Protein AF-A0A6M1SH85-F1 (afdb_monomer_lite)

Secondary structure (DSSP, 8-state):
---EEEEEHHHHHHTS-----------PPP-EEEHHHHHHH-SEEEEE--TTSSHHHHHHHHHHHHT-EEEETTT-----SSS-EEEE-GGGS-GGGHHHHHHHHTTS-EEEEE-HHHHTTS---TTSEEEEEEPPPHHHHHHHHHHTT--------S-----------

Structure (mmCIF, N/CA/C/O backbone):
data_AF-A0A6M1SH85-F1
#
_entry.id   AF-A0A6M1SH85-F1
#
loop_
_atom_site.group_PDB
_atom_site.id
_atom_site.type_symbol
_atom_site.label_atom_id
_atom_site.label_alt_id
_atom_site.label_comp_id
_atom_site.label_asym_id
_atom_site.label_entity_id
_atom_site.label_seq_id
_atom_site.pdbx_PDB_ins_code
_atom_site.Cartn_x
_atom_site.Cartn_y
_atom_site.Cartn_z
_atom_site.occupancy
_atom_site.B_iso_or_equiv
_atom_site.auth_seq_id
_atom_site.auth_comp_id
_atom_site.auth_asym_id
_atom_site.auth_atom_id
_atom_site.pdbx_PDB_model_num
ATOM 1 N N . MET A 1 1 ? 5.821 6.001 -14.770 1.00 49.50 1 MET A N 1
ATOM 2 C CA . MET A 1 1 ? 6.268 4.656 -14.350 1.00 49.50 1 MET A CA 1
ATOM 3 C C . MET A 1 1 ? 5.095 3.694 -14.419 1.00 49.50 1 MET A C 1
ATOM 5 O O . MET A 1 1 ? 4.100 3.916 -13.736 1.00 49.50 1 MET A O 1
ATOM 9 N N . THR A 1 2 ? 5.204 2.657 -15.246 1.00 53.06 2 THR A N 1
ATOM 10 C CA . THR A 1 2 ? 4.084 1.768 -15.581 1.00 53.06 2 THR A CA 1
ATOM 11 C C . THR A 1 2 ? 4.328 0.386 -14.984 1.00 53.06 2 THR A C 1
ATOM 13 O O . THR A 1 2 ? 4.973 -0.450 -15.599 1.00 53.06 2 THR A O 1
ATOM 16 N N . LEU A 1 3 ? 3.844 0.140 -13.763 1.00 63.22 3 LEU A N 1
ATOM 17 C CA . LEU A 1 3 ? 3.686 -1.237 -13.282 1.00 63.22 3 LEU A CA 1
ATOM 18 C C . LEU A 1 3 ? 2.374 -1.796 -13.833 1.00 63.22 3 LEU A C 1
ATOM 20 O O . LEU A 1 3 ? 1.385 -1.065 -13.876 1.00 63.22 3 LEU A O 1
ATOM 24 N N . ARG A 1 4 ? 2.344 -3.071 -14.222 1.00 60.47 4 ARG A N 1
ATOM 25 C CA . ARG A 1 4 ? 1.116 -3.767 -14.642 1.00 60.47 4 ARG A CA 1
ATOM 26 C C . ARG A 1 4 ? 0.511 -4.539 -13.472 1.00 60.47 4 ARG A C 1
ATOM 28 O O . ARG A 1 4 ? 1.234 -4.969 -12.573 1.00 60.47 4 ARG A O 1
ATOM 35 N N . VAL A 1 5 ? -0.803 -4.728 -13.478 1.00 50.53 5 VAL A N 1
ATOM 36 C CA . VAL A 1 5 ? -1.505 -5.607 -12.536 1.00 50.53 5 VAL A CA 1
ATOM 37 C C . VAL A 1 5 ? -2.112 -6.803 -13.258 1.00 50.53 5 VAL A C 1
ATOM 39 O O . VAL A 1 5 ? -2.480 -6.718 -14.424 1.00 50.53 5 VAL A O 1
ATOM 42 N N . ASN A 1 6 ? -2.272 -7.912 -12.543 1.00 63.50 6 ASN A N 1
ATOM 43 C CA . ASN A 1 6 ? -3.121 -9.036 -12.929 1.00 63.50 6 ASN A CA 1
ATOM 44 C C . ASN A 1 6 ? -4.605 -8.617 -12.856 1.00 63.50 6 ASN A C 1
ATOM 46 O O . ASN A 1 6 ? -5.340 -8.970 -11.933 1.00 63.50 6 ASN A O 1
ATOM 50 N N . PHE A 1 7 ? -5.019 -7.768 -13.785 1.00 46.12 7 PHE A N 1
ATOM 51 C CA . PHE A 1 7 ? -6.408 -7.487 -14.105 1.00 46.12 7 PHE A CA 1
ATOM 52 C C . PHE A 1 7 ? -6.435 -7.111 -15.577 1.00 46.12 7 PHE A C 1
ATOM 54 O O . PHE A 1 7 ? -5.659 -6.249 -15.985 1.00 46.12 7 PHE A O 1
ATOM 61 N N . THR A 1 8 ? -7.272 -7.762 -16.378 1.00 53.84 8 THR A N 1
ATOM 62 C CA . THR A 1 8 ? -7.309 -7.529 -17.827 1.00 53.84 8 THR A CA 1
ATOM 63 C C . THR A 1 8 ? -8.522 -6.701 -18.240 1.00 53.84 8 THR A C 1
ATOM 65 O O . THR A 1 8 ? -9.544 -6.669 -17.548 1.00 53.84 8 THR A O 1
ATOM 68 N N . HIS A 1 9 ? -8.443 -6.038 -19.396 1.00 51.22 9 HIS A N 1
ATOM 69 C CA . HIS A 1 9 ? -9.599 -5.378 -20.013 1.00 51.22 9 HIS A CA 1
ATOM 70 C C . HIS A 1 9 ? -10.761 -6.357 -20.262 1.00 51.22 9 HIS A C 1
ATOM 72 O O . HIS A 1 9 ? -11.925 -5.969 -20.134 1.00 51.22 9 HIS A O 1
ATOM 78 N N . GLU A 1 10 ? -10.456 -7.626 -20.538 1.00 55.03 10 GLU A N 1
ATOM 79 C CA . GLU A 1 10 ? -11.434 -8.698 -20.741 1.00 55.03 10 GLU A CA 1
ATOM 80 C C . GLU A 1 10 ? -12.193 -9.044 -19.443 1.00 55.03 10 GLU A C 1
ATOM 82 O O . GLU A 1 10 ? -13.421 -9.133 -19.460 1.00 55.03 10 GLU A O 1
ATOM 87 N N . ASP A 1 11 ? -11.513 -9.092 -18.287 1.00 56.28 11 ASP A N 1
ATOM 88 C CA . ASP A 1 11 ? -12.153 -9.301 -16.973 1.00 56.28 11 ASP A CA 1
ATOM 89 C C . ASP A 1 11 ? -13.154 -8.188 -16.615 1.00 56.28 11 ASP A C 1
ATOM 91 O O . ASP A 1 11 ? -14.175 -8.428 -15.958 1.00 56.28 11 ASP A O 1
ATOM 95 N N . LYS A 1 12 ? -12.871 -6.946 -17.032 1.00 51.34 12 LYS A N 1
ATOM 96 C CA . LYS A 1 12 ? -13.781 -5.805 -16.852 1.00 51.34 12 LYS A CA 1
ATOM 97 C C . LYS A 1 12 ? -15.000 -5.918 -17.770 1.00 51.34 12 LYS A C 1
ATOM 99 O O . LYS A 1 12 ? -16.116 -5.662 -17.316 1.00 51.34 12 LYS A O 1
ATOM 104 N N . ALA A 1 13 ? -14.795 -6.316 -19.026 1.00 51.78 13 ALA A N 1
ATOM 105 C CA . ALA A 1 13 ? -15.868 -6.527 -19.995 1.00 51.78 13 ALA A CA 1
ATOM 106 C C . ALA A 1 13 ? -16.791 -7.686 -19.578 1.00 51.78 13 ALA A C 1
ATOM 108 O O . ALA A 1 13 ? -18.009 -7.541 -19.613 1.00 51.78 13 ALA A O 1
ATOM 109 N N . ALA A 1 14 ? -16.240 -8.784 -19.055 1.00 51.25 14 ALA A N 1
ATOM 110 C CA . ALA A 1 14 ? -17.013 -9.935 -18.583 1.00 51.25 14 ALA A CA 1
ATOM 111 C C . ALA A 1 14 ? -17.935 -9.618 -17.386 1.00 51.25 14 ALA A C 1
ATOM 113 O O . ALA A 1 14 ? -18.967 -10.268 -17.200 1.00 51.25 14 ALA A O 1
ATOM 114 N N . LYS A 1 15 ? -17.601 -8.598 -16.581 1.00 54.94 15 LYS A N 1
ATOM 115 C CA . LYS A 1 15 ? -18.457 -8.102 -15.486 1.00 54.94 15 LYS A CA 1
ATOM 116 C C . LYS A 1 15 ? -19.526 -7.102 -15.953 1.00 54.94 15 LYS A C 1
ATOM 118 O O . LYS A 1 15 ? -20.456 -6.825 -15.199 1.00 54.94 15 LYS A O 1
ATOM 123 N N . GLY A 1 16 ? -19.429 -6.588 -17.181 1.00 46.81 16 GLY A N 1
ATOM 124 C CA . GLY A 1 16 ? -20.368 -5.649 -17.791 1.00 46.81 16 GLY A CA 1
ATOM 125 C C . GLY A 1 16 ? -21.117 -6.269 -18.971 1.00 46.81 16 GLY A C 1
ATOM 126 O O . GLY A 1 16 ? -20.762 -6.022 -20.110 1.00 46.81 16 GLY A O 1
ATOM 127 N N . LEU A 1 17 ? -22.201 -6.995 -18.682 1.00 41.34 17 LEU A N 1
ATOM 128 C CA . LEU A 1 17 ? -23.160 -7.573 -19.640 1.00 41.34 17 LEU A CA 1
ATOM 129 C C . LEU A 1 17 ? -22.636 -8.683 -20.577 1.00 41.34 17 LEU A C 1
ATOM 131 O O . LEU A 1 17 ? -21.660 -8.557 -21.301 1.00 41.34 17 LEU A O 1
ATOM 135 N N . ARG A 1 18 ? -23.411 -9.775 -20.627 1.00 49.38 18 ARG A N 1
ATOM 136 C CA . ARG A 1 18 ? -23.291 -10.852 -21.617 1.00 49.38 18 ARG A CA 1
ATOM 137 C C . ARG A 1 18 ? -23.355 -10.277 -23.039 1.00 49.38 18 ARG A C 1
ATOM 139 O O . ARG A 1 18 ? -24.413 -9.796 -23.439 1.00 49.38 18 ARG A O 1
ATOM 146 N N . SER A 1 19 ? -22.307 -10.456 -23.833 1.00 39.06 19 SER A N 1
ATOM 147 C CA . SER A 1 19 ? -22.392 -10.438 -25.297 1.00 39.06 19 SER A CA 1
ATOM 148 C C . SER A 1 19 ? -22.184 -11.857 -25.824 1.00 39.06 19 SER A C 1
ATOM 150 O O . SER A 1 19 ? -21.144 -12.485 -25.662 1.00 39.06 19 SER A O 1
ATOM 152 N N . PHE A 1 20 ? -23.262 -12.385 -26.394 1.00 42.12 20 PHE A N 1
ATOM 153 C CA . PHE A 1 20 ? -23.319 -13.621 -27.164 1.00 42.12 20 PHE A CA 1
ATOM 154 C C . PHE A 1 20 ? -22.488 -13.518 -28.463 1.00 42.12 20 PHE A C 1
ATOM 156 O O . PHE A 1 20 ? -22.539 -12.472 -29.105 1.00 42.12 20 PHE A O 1
ATOM 163 N N . ARG A 1 21 ? -21.923 -14.669 -28.895 1.00 44.19 21 ARG A N 1
ATOM 164 C CA . ARG A 1 21 ? -21.279 -15.007 -30.203 1.00 44.19 21 ARG A CA 1
ATOM 165 C C . ARG A 1 21 ? -19.853 -14.463 -30.395 1.00 44.19 21 ARG A C 1
ATOM 167 O O . ARG A 1 21 ? -19.580 -13.355 -29.975 1.00 44.19 21 ARG A O 1
ATOM 174 N N . GLU A 1 22 ? -18.885 -15.168 -30.989 1.00 43.31 22 GLU A N 1
ATOM 175 C CA . GLU A 1 22 ? -18.830 -16.319 -31.918 1.00 43.31 22 GLU A CA 1
ATOM 176 C C . GLU A 1 22 ? -17.472 -17.059 -31.736 1.00 43.31 22 GLU A C 1
ATOM 178 O O . GLU A 1 22 ? -16.558 -16.490 -31.137 1.00 43.31 22 GLU A O 1
ATOM 183 N N . PRO A 1 23 ? -17.303 -18.318 -32.195 1.00 60.78 23 PRO A N 1
ATOM 184 C CA . PRO A 1 23 ? -16.100 -19.100 -31.929 1.00 60.78 23 PRO A CA 1
ATOM 185 C C . PRO A 1 23 ? -14.963 -18.801 -32.920 1.00 60.78 23 PRO A C 1
ATOM 187 O O . PRO A 1 23 ? -15.174 -18.758 -34.128 1.00 60.78 23 PRO A O 1
ATOM 190 N N . GLN A 1 24 ? -13.745 -18.752 -32.369 1.00 51.31 24 GLN A N 1
ATOM 191 C CA . GLN A 1 24 ? -12.448 -18.882 -33.047 1.00 51.31 24 GLN A CA 1
ATOM 192 C C . GLN A 1 24 ? -11.830 -17.601 -33.640 1.00 51.31 24 GLN A C 1
ATOM 194 O O . GLN A 1 24 ? -11.625 -17.479 -34.843 1.00 51.31 24 GLN A O 1
ATOM 199 N N . ALA A 1 25 ? -11.392 -16.703 -32.756 1.00 44.81 25 ALA A N 1
ATOM 200 C CA . ALA A 1 25 ? -10.196 -15.893 -32.988 1.00 44.81 25 ALA A CA 1
ATOM 201 C C . ALA A 1 25 ? -9.063 -16.458 -32.113 1.00 44.81 25 ALA A C 1
ATOM 203 O O . ALA A 1 25 ? -9.322 -16.925 -31.001 1.00 44.81 25 ALA A O 1
ATOM 204 N N . ALA A 1 26 ? -7.824 -16.486 -32.617 1.00 50.59 26 ALA A N 1
ATOM 205 C CA . ALA A 1 26 ? -6.660 -16.803 -31.786 1.00 50.59 26 ALA A CA 1
ATOM 206 C C . ALA A 1 26 ? -6.684 -15.890 -30.544 1.00 50.59 26 ALA A C 1
ATOM 208 O O . ALA A 1 26 ? -6.997 -14.713 -30.720 1.00 50.59 26 ALA A O 1
ATOM 209 N N . PRO A 1 27 ? -6.424 -16.401 -29.321 1.00 44.03 27 PRO A N 1
ATOM 210 C CA . PRO A 1 27 ? -6.552 -15.599 -28.109 1.00 44.03 27 PRO A CA 1
ATOM 211 C C . PRO A 1 27 ? -5.697 -14.340 -28.250 1.00 44.03 27 PRO A C 1
ATOM 213 O O . PRO A 1 27 ? -4.472 -14.428 -28.365 1.00 44.03 27 PRO A O 1
ATOM 216 N N . GLU A 1 28 ? -6.357 -13.182 -28.318 1.00 42.75 28 GLU A N 1
ATOM 217 C CA . GLU A 1 28 ? -5.664 -11.901 -28.295 1.00 42.75 28 GLU A CA 1
ATOM 218 C C . GLU A 1 28 ? -4.857 -11.832 -26.992 1.00 42.75 28 GLU A C 1
ATOM 220 O O . GLU A 1 28 ? -5.338 -12.279 -25.944 1.00 42.75 28 GLU A O 1
ATOM 225 N N . PRO A 1 29 ? -3.606 -11.344 -27.028 1.00 45.81 29 PRO A N 1
ATOM 226 C CA . PRO A 1 29 ? -2.801 -11.261 -25.824 1.00 45.81 29 PRO A CA 1
ATOM 227 C C . PRO A 1 29 ? -3.529 -10.383 -24.794 1.00 45.81 29 PRO A C 1
ATOM 229 O O . PRO A 1 29 ? -3.957 -9.278 -25.138 1.00 45.81 29 PRO A O 1
ATOM 232 N N . PRO A 1 30 ? -3.677 -10.843 -23.539 1.00 48.12 30 PRO A N 1
ATOM 233 C CA . PRO A 1 30 ? -4.428 -10.112 -22.529 1.00 48.12 30 PRO A CA 1
ATOM 234 C C . PRO A 1 30 ? -3.853 -8.705 -22.337 1.00 48.12 30 PRO A C 1
ATOM 236 O O . PRO A 1 30 ? -2.676 -8.531 -22.010 1.00 48.12 30 PRO A O 1
ATOM 239 N N . VAL A 1 31 ? -4.697 -7.687 -22.522 1.00 51.34 31 VAL A N 1
ATOM 240 C CA . VAL A 1 31 ? -4.343 -6.300 -22.202 1.00 51.34 31 VAL A CA 1
ATOM 241 C C . VAL A 1 31 ? -4.558 -6.108 -20.708 1.00 51.34 31 VAL A C 1
ATOM 243 O O . VAL A 1 31 ? -5.694 -6.063 -20.232 1.00 51.34 31 VAL A O 1
ATOM 246 N N . TYR A 1 32 ? -3.461 -6.043 -19.963 1.00 58.06 32 TYR A N 1
ATOM 247 C CA . TYR A 1 32 ? -3.470 -5.827 -18.521 1.00 58.06 32 TYR A CA 1
ATOM 248 C C . TYR A 1 32 ? -3.621 -4.345 -18.186 1.00 58.06 32 TYR A C 1
ATOM 250 O O . TYR A 1 32 ? -3.004 -3.494 -18.825 1.00 58.06 32 TYR A O 1
ATOM 258 N N . PHE A 1 33 ? -4.382 -4.047 -17.137 1.00 54.84 33 PHE A N 1
ATOM 259 C CA . PHE A 1 33 ? -4.402 -2.726 -16.530 1.00 54.84 33 PHE A CA 1
ATOM 260 C C . PHE A 1 33 ? -3.054 -2.419 -15.887 1.00 54.84 33 PHE A C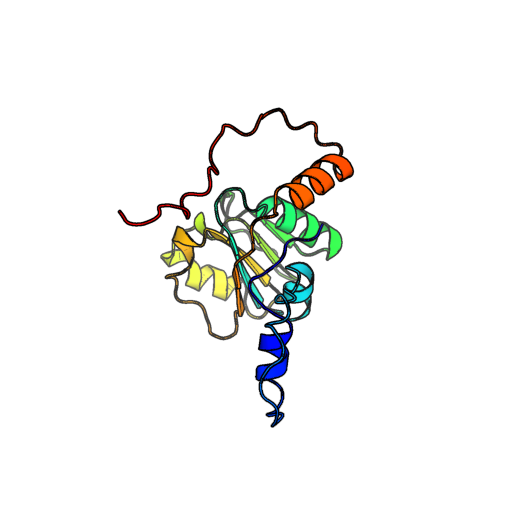 1
ATOM 262 O O . PHE A 1 33 ? -2.367 -3.281 -15.329 1.00 54.84 33 PHE A O 1
ATOM 269 N N . THR A 1 34 ? -2.690 -1.150 -15.907 1.00 72.88 34 THR A N 1
ATOM 270 C CA . THR A 1 34 ? -1.593 -0.632 -15.105 1.00 72.88 34 THR A CA 1
ATOM 271 C C . THR A 1 34 ? -2.015 -0.550 -13.635 1.00 72.88 34 THR A C 1
ATOM 273 O O . THR A 1 34 ? -3.185 -0.353 -13.299 1.00 72.88 34 THR A O 1
ATOM 276 N N . ALA A 1 35 ? -1.054 -0.637 -12.719 1.00 76.06 35 ALA A N 1
ATOM 277 C CA . ALA A 1 35 ? -1.276 -0.383 -11.300 1.00 76.06 35 ALA A CA 1
ATOM 278 C C . ALA A 1 35 ? -1.863 1.017 -11.070 1.00 76.06 35 ALA A C 1
ATOM 280 O O . ALA A 1 35 ? -2.677 1.208 -10.173 1.00 76.06 35 ALA A O 1
ATOM 281 N N . ARG A 1 36 ? -1.512 1.991 -11.919 1.00 76.38 36 ARG A N 1
ATOM 282 C CA . ARG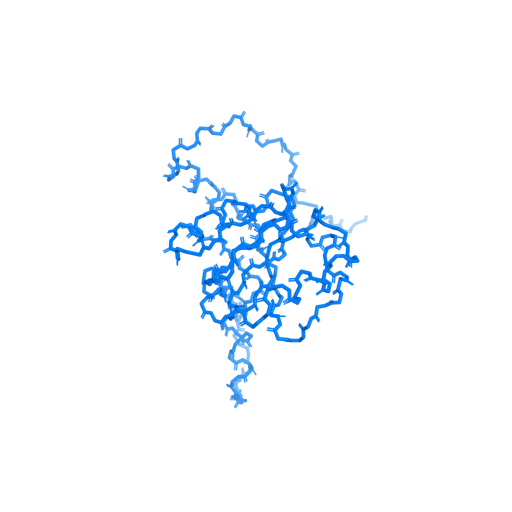 A 1 36 ? -2.051 3.352 -11.861 1.00 76.38 36 ARG A CA 1
ATOM 283 C C . ARG A 1 36 ? -3.538 3.415 -12.208 1.00 76.38 36 ARG A C 1
ATOM 285 O O . ARG A 1 36 ? -4.280 4.145 -11.548 1.00 76.38 36 ARG A O 1
ATOM 292 N N . GLU A 1 37 ? -3.967 2.664 -13.217 1.00 71.62 37 GLU A N 1
ATOM 293 C CA . GLU A 1 37 ? -5.382 2.538 -13.573 1.00 71.62 37 GLU A CA 1
ATOM 294 C C . GLU A 1 37 ? -6.159 1.809 -12.481 1.00 71.62 37 GLU A C 1
ATOM 296 O O . GLU A 1 37 ? -7.237 2.264 -12.108 1.00 71.62 37 GLU A O 1
ATOM 301 N N . ALA A 1 38 ? -5.593 0.748 -11.898 1.00 75.75 38 ALA A N 1
ATOM 302 C CA . ALA A 1 38 ? -6.209 0.062 -10.765 1.00 75.75 38 ALA A CA 1
ATOM 303 C C . ALA A 1 38 ? -6.449 1.019 -9.583 1.00 75.75 38 ALA A C 1
ATOM 305 O O . ALA A 1 38 ? -7.545 1.039 -9.030 1.00 75.75 38 ALA A O 1
ATOM 306 N N . VAL A 1 39 ? -5.476 1.877 -9.250 1.00 82.94 39 VAL A N 1
ATOM 307 C CA . VAL A 1 39 ? -5.634 2.904 -8.202 1.00 82.94 39 VAL A CA 1
ATOM 308 C C . VAL A 1 39 ? -6.745 3.908 -8.531 1.00 82.94 39 VAL A C 1
ATOM 310 O O . VAL A 1 39 ? -7.445 4.366 -7.636 1.00 82.94 39 VAL A O 1
ATOM 313 N N . ALA A 1 40 ? -6.933 4.260 -9.805 1.00 77.56 40 ALA A N 1
ATOM 314 C CA . ALA A 1 40 ? -8.013 5.161 -10.208 1.00 77.56 40 ALA A CA 1
ATOM 315 C C . ALA A 1 40 ? -9.399 4.490 -10.165 1.00 77.56 40 ALA A C 1
ATOM 317 O O . ALA A 1 40 ? -10.404 5.175 -9.987 1.00 77.56 40 ALA A O 1
ATOM 318 N N . MET A 1 41 ? -9.463 3.168 -10.346 1.00 80.44 41 MET A N 1
ATOM 319 C CA . MET A 1 41 ? -10.718 2.408 -10.356 1.00 80.44 41 MET A CA 1
ATOM 320 C C . MET A 1 41 ? -11.172 1.971 -8.966 1.00 80.44 41 MET A C 1
ATOM 322 O O . MET A 1 41 ? -12.375 1.893 -8.719 1.00 80.44 41 MET A O 1
ATOM 326 N N . PHE A 1 42 ? -10.228 1.670 -8.075 1.00 87.00 42 PHE A N 1
ATOM 327 C CA . PHE A 1 42 ? -10.515 1.122 -6.758 1.00 87.00 42 PHE A CA 1
ATOM 328 C C . PHE A 1 42 ? -10.094 2.116 -5.675 1.00 87.00 42 PHE A C 1
ATOM 330 O O . PHE A 1 42 ? -8.896 2.324 -5.480 1.00 87.00 42 PHE A O 1
ATOM 337 N N . PRO A 1 43 ? -11.047 2.705 -4.926 1.00 89.94 43 PRO A N 1
ATOM 338 C CA . PRO A 1 43 ? -10.707 3.635 -3.853 1.00 89.94 43 PRO A CA 1
ATOM 339 C C . PRO A 1 43 ? -9.906 2.947 -2.743 1.00 89.94 43 PRO A C 1
ATOM 341 O O . PRO A 1 43 ? -9.109 3.593 -2.072 1.00 89.94 43 PRO A O 1
ATOM 344 N N . ARG A 1 44 ? -10.099 1.638 -2.550 1.00 95.75 44 ARG A N 1
ATOM 345 C CA . ARG A 1 44 ? -9.421 0.827 -1.539 1.00 95.75 44 ARG A CA 1
ATOM 346 C C . ARG A 1 44 ? -8.842 -0.404 -2.220 1.00 95.75 44 ARG A C 1
ATOM 348 O O . ARG A 1 44 ? -9.581 -1.248 -2.726 1.00 95.75 44 ARG A O 1
ATOM 355 N N . LEU A 1 45 ? -7.519 -0.465 -2.288 1.00 95.00 45 LEU A N 1
ATOM 356 C CA . LEU A 1 45 ? -6.793 -1.404 -3.135 1.00 95.00 45 LEU A CA 1
ATOM 357 C C . LEU A 1 45 ? -5.606 -2.006 -2.386 1.00 95.00 45 LEU A C 1
ATOM 359 O O . LEU A 1 45 ? -4.819 -1.283 -1.787 1.00 95.00 45 LEU A O 1
ATOM 363 N N . LEU A 1 46 ? -5.429 -3.319 -2.488 1.00 95.06 46 LEU A N 1
ATOM 364 C CA . LEU A 1 46 ? -4.217 -4.035 -2.119 1.00 95.06 46 LEU A CA 1
ATOM 365 C C . LEU A 1 46 ? -3.492 -4.516 -3.376 1.00 95.06 46 LEU A C 1
ATOM 367 O O . LEU A 1 46 ? -4.037 -5.281 -4.173 1.00 95.06 46 LEU A O 1
ATOM 371 N N . LEU A 1 47 ? -2.237 -4.098 -3.507 1.00 93.31 47 LEU A N 1
ATOM 372 C CA . LEU A 1 47 ? -1.303 -4.539 -4.531 1.00 93.31 47 LEU A CA 1
ATOM 373 C C . LEU A 1 47 ? -0.291 -5.515 -3.924 1.00 93.31 47 LEU A C 1
ATOM 375 O O . LEU A 1 47 ? 0.593 -5.143 -3.149 1.00 93.31 47 LEU A O 1
ATOM 379 N N . LEU A 1 48 ? -0.424 -6.784 -4.296 1.00 91.81 48 LEU A N 1
ATOM 380 C CA . LEU A 1 48 ? 0.495 -7.850 -3.919 1.00 91.81 48 LEU A CA 1
ATOM 381 C C . LEU A 1 48 ? 1.647 -7.908 -4.915 1.00 91.81 48 LEU A C 1
ATOM 383 O O . LEU A 1 48 ? 1.414 -7.987 -6.111 1.00 91.81 48 LEU A O 1
ATOM 387 N N . GLY A 1 49 ? 2.890 -7.945 -4.461 1.00 86.38 49 GLY A N 1
ATOM 388 C CA . GLY A 1 49 ? 4.027 -8.167 -5.357 1.00 86.38 49 GLY A CA 1
ATOM 389 C C . GLY A 1 49 ? 5.128 -8.931 -4.654 1.00 86.38 49 GLY A C 1
ATOM 390 O O . GLY A 1 49 ? 5.289 -8.788 -3.447 1.00 86.38 49 GLY A O 1
ATOM 391 N N . GLU A 1 50 ? 5.918 -9.705 -5.383 1.00 83.00 50 GLU A N 1
ATOM 392 C CA . GLU A 1 50 ? 7.081 -10.390 -4.810 1.00 83.00 50 GLU A CA 1
ATOM 393 C C . GLU A 1 50 ? 8.170 -9.391 -4.371 1.00 83.00 50 GLU A C 1
ATOM 395 O O . GLU A 1 50 ? 8.114 -8.175 -4.633 1.00 83.00 50 GLU A O 1
ATOM 400 N N . ARG A 1 51 ? 9.188 -9.879 -3.659 1.00 76.62 51 ARG A N 1
ATOM 401 C CA . ARG A 1 51 ? 10.366 -9.072 -3.325 1.00 76.62 51 ARG A CA 1
ATOM 402 C C . ARG A 1 51 ? 11.050 -8.592 -4.609 1.00 76.62 51 ARG A C 1
ATOM 404 O O . ARG A 1 51 ? 11.354 -9.375 -5.493 1.00 76.62 51 ARG A O 1
ATOM 411 N N . GLY A 1 52 ? 11.312 -7.288 -4.696 1.00 70.00 52 GLY A N 1
ATOM 412 C CA . GLY A 1 52 ? 11.919 -6.684 -5.888 1.00 70.00 52 GLY A CA 1
ATOM 413 C C . GLY A 1 52 ? 10.930 -6.279 -6.988 1.00 70.00 52 GLY A C 1
ATOM 414 O O . GLY A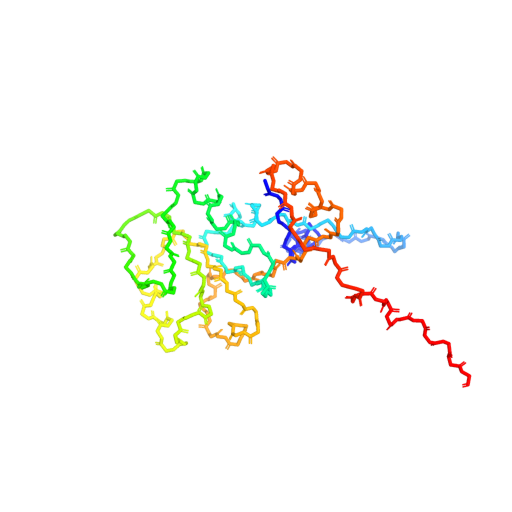 1 52 ? 11.347 -5.606 -7.921 1.00 70.00 52 GLY A O 1
ATOM 415 N N . ALA A 1 53 ? 9.625 -6.548 -6.844 1.00 76.56 53 ALA A N 1
ATOM 416 C CA . ALA A 1 53 ? 8.587 -6.169 -7.819 1.00 76.56 53 ALA A CA 1
ATOM 417 C C . ALA A 1 53 ? 8.295 -4.649 -7.918 1.00 76.56 53 ALA A C 1
ATOM 419 O O . ALA A 1 53 ? 7.255 -4.240 -8.418 1.00 76.56 53 ALA A O 1
ATOM 420 N N . GLY A 1 54 ? 9.163 -3.786 -7.379 1.00 76.94 54 GLY A N 1
ATOM 421 C CA . GLY A 1 54 ? 9.010 -2.330 -7.480 1.00 76.94 54 GLY A CA 1
ATOM 422 C C . GLY A 1 54 ? 7.955 -1.689 -6.567 1.00 76.94 54 GLY A C 1
ATOM 423 O O . GLY A 1 54 ? 7.744 -0.485 -6.688 1.00 76.94 54 GLY A O 1
ATOM 424 N N . LYS A 1 55 ? 7.345 -2.433 -5.626 1.00 87.06 55 LYS A N 1
ATOM 425 C CA . LYS A 1 55 ? 6.313 -1.944 -4.677 1.00 87.06 55 LYS A CA 1
ATOM 426 C C . LYS A 1 55 ? 6.645 -0.574 -4.071 1.00 87.06 55 LYS A C 1
ATOM 428 O O . LYS A 1 55 ? 5.922 0.386 -4.298 1.00 87.06 55 LYS A O 1
ATOM 433 N N . THR A 1 56 ? 7.783 -0.456 -3.389 1.00 85.94 56 THR A N 1
ATOM 434 C CA . THR A 1 56 ? 8.204 0.790 -2.726 1.00 85.94 56 THR A CA 1
ATOM 435 C C . THR A 1 56 ? 8.440 1.944 -3.696 1.00 85.94 56 THR A C 1
ATOM 437 O O . THR A 1 56 ? 8.138 3.094 -3.381 1.00 85.94 56 THR A O 1
ATOM 440 N N . VAL A 1 57 ? 8.986 1.661 -4.881 1.00 83.50 57 VAL A N 1
ATOM 441 C CA . VAL A 1 57 ? 9.230 2.700 -5.892 1.00 83.50 57 VAL A CA 1
ATOM 442 C C . VAL A 1 57 ? 7.895 3.230 -6.408 1.00 83.50 57 VAL A C 1
ATOM 444 O O . VAL A 1 57 ? 7.681 4.441 -6.423 1.00 83.50 57 VAL A O 1
ATOM 447 N N . PHE A 1 58 ? 6.966 2.331 -6.734 1.00 85.31 58 PHE A N 1
ATOM 448 C CA . PHE A 1 58 ? 5.614 2.701 -7.136 1.00 85.31 58 PHE A CA 1
ATOM 449 C C . PHE A 1 58 ? 4.863 3.441 -6.030 1.00 85.31 58 PHE A C 1
ATOM 451 O O . PHE A 1 58 ? 4.264 4.471 -6.306 1.00 85.31 58 PHE A O 1
ATOM 458 N N . ALA A 1 59 ? 4.941 2.980 -4.781 1.00 89.25 59 ALA A N 1
ATOM 459 C CA . ALA A 1 59 ? 4.291 3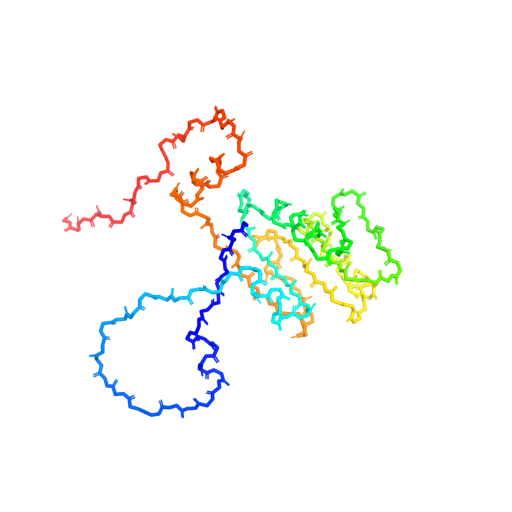.621 -3.643 1.00 89.25 59 ALA A CA 1
ATOM 460 C C . ALA A 1 59 ? 4.725 5.087 -3.483 1.00 89.25 59 ALA A C 1
ATOM 462 O O . ALA A 1 59 ? 3.890 5.982 -3.347 1.00 89.25 59 ALA A O 1
ATOM 463 N N . LYS A 1 60 ? 6.035 5.349 -3.560 1.00 87.31 60 LYS A N 1
ATOM 464 C CA . LYS A 1 60 ? 6.590 6.707 -3.473 1.00 87.31 60 LYS A CA 1
ATOM 465 C C . LYS A 1 60 ? 6.201 7.573 -4.666 1.00 87.31 60 LYS A C 1
ATOM 467 O O . LYS A 1 60 ? 5.800 8.718 -4.469 1.00 87.31 60 LYS A O 1
ATOM 472 N N . ALA A 1 61 ? 6.300 7.035 -5.882 1.00 84.56 61 ALA A N 1
ATOM 473 C CA . ALA A 1 61 ? 5.912 7.752 -7.094 1.00 84.56 61 ALA A CA 1
ATOM 474 C C . ALA A 1 61 ? 4.419 8.111 -7.072 1.00 84.56 61 ALA A C 1
ATOM 476 O O . ALA A 1 61 ? 4.056 9.260 -7.309 1.00 84.56 61 ALA A O 1
ATOM 477 N N . LEU A 1 62 ? 3.565 7.154 -6.697 1.00 87.75 62 LEU A N 1
ATOM 478 C CA . LEU A 1 62 ? 2.126 7.344 -6.584 1.00 87.75 62 LEU A CA 1
ATOM 479 C C . LEU A 1 62 ? 1.781 8.409 -5.542 1.00 87.75 62 LEU A C 1
ATOM 481 O O . LEU A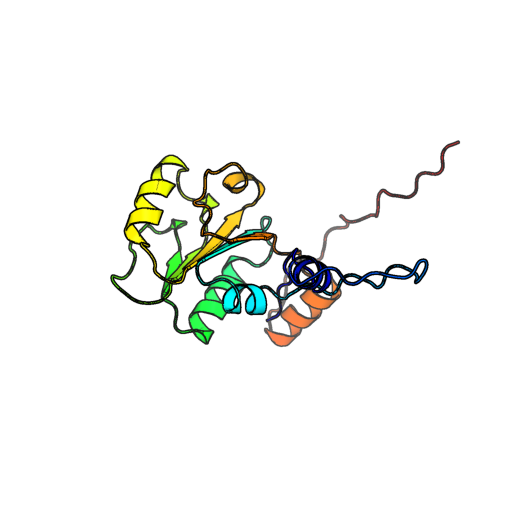 1 62 ? 0.963 9.284 -5.813 1.00 87.75 62 LEU A O 1
ATOM 485 N N . ALA A 1 63 ? 2.399 8.357 -4.361 1.00 91.69 63 ALA A N 1
ATOM 486 C CA . ALA A 1 63 ? 2.172 9.348 -3.316 1.00 91.69 63 ALA A CA 1
ATOM 487 C C . ALA A 1 63 ? 2.590 10.758 -3.763 1.00 91.69 63 ALA A C 1
ATOM 489 O O . ALA A 1 63 ? 1.845 11.712 -3.550 1.00 91.69 63 ALA A O 1
ATOM 490 N N . ALA A 1 64 ? 3.736 10.887 -4.441 1.00 84.88 64 ALA A N 1
ATOM 491 C CA . ALA A 1 64 ? 4.198 12.162 -4.987 1.00 84.88 64 ALA A CA 1
ATOM 492 C C . ALA A 1 64 ? 3.243 12.716 -6.059 1.00 84.88 64 ALA A C 1
ATOM 494 O O . ALA A 1 64 ? 2.910 13.899 -6.036 1.00 84.88 64 ALA A O 1
ATOM 495 N N . GLU A 1 65 ? 2.765 11.861 -6.965 1.00 86.50 65 GLU A N 1
ATOM 496 C CA . GLU A 1 65 ? 1.851 12.239 -8.047 1.00 86.50 65 GLU A CA 1
ATOM 497 C C . GLU A 1 65 ? 0.461 12.633 -7.522 1.00 86.50 65 GLU A C 1
ATOM 499 O O . GLU A 1 65 ? -0.106 13.652 -7.913 1.00 86.50 65 GLU A O 1
ATOM 504 N N . THR A 1 66 ? -0.095 11.828 -6.615 1.00 87.06 66 THR A N 1
ATOM 505 C CA . THR A 1 66 ? -1.474 11.980 -6.118 1.00 87.06 66 THR A CA 1
ATOM 506 C C . THR A 1 66 ? -1.587 12.881 -4.894 1.00 87.06 66 THR A C 1
ATOM 508 O O . THR A 1 66 ? -2.697 13.183 -4.459 1.00 87.06 66 THR A O 1
ATOM 511 N N . LYS A 1 67 ? -0.452 13.310 -4.325 1.00 92.75 67 LYS A N 1
ATOM 512 C CA . LYS A 1 67 ? -0.362 14.000 -3.027 1.00 92.75 67 LYS A CA 1
ATOM 513 C C . LYS A 1 67 ? -0.958 13.187 -1.869 1.00 92.75 67 LYS A C 1
ATOM 515 O O . LYS A 1 67 ? -1.327 13.757 -0.844 1.00 92.75 67 LYS A O 1
ATOM 520 N N . ALA A 1 68 ? -1.065 11.867 -2.027 1.00 93.56 68 ALA A N 1
ATOM 521 C CA . ALA A 1 68 ? -1.452 10.968 -0.952 1.00 93.56 68 ALA A CA 1
ATOM 522 C C . ALA A 1 68 ? -0.338 10.880 0.098 1.00 93.56 68 ALA A C 1
ATOM 524 O O . ALA A 1 68 ? 0.850 11.033 -0.197 1.00 93.56 68 ALA A O 1
ATOM 525 N N . HIS A 1 69 ? -0.715 10.595 1.339 1.00 96.50 69 HIS A N 1
ATOM 526 C CA . HIS A 1 69 ? 0.250 10.409 2.406 1.00 96.50 69 HIS A CA 1
ATOM 527 C C . HIS A 1 69 ? 0.913 9.038 2.287 1.00 96.50 69 HIS A C 1
ATOM 529 O O . HIS A 1 69 ? 0.268 8.002 2.453 1.00 96.50 69 HIS A O 1
ATOM 535 N N . TYR A 1 70 ? 2.215 9.047 2.017 1.00 95.75 70 TYR A N 1
ATOM 536 C CA . TYR A 1 70 ? 3.047 7.852 2.053 1.00 95.75 70 TYR A CA 1
ATOM 537 C C . TYR A 1 70 ? 3.372 7.466 3.498 1.00 95.75 70 TYR A C 1
ATOM 539 O O . TYR A 1 70 ? 3.888 8.287 4.259 1.00 95.75 70 TYR A O 1
ATOM 547 N N . VAL A 1 71 ? 3.130 6.205 3.850 1.00 95.81 71 VAL A N 1
ATOM 548 C CA . VAL A 1 71 ? 3.486 5.624 5.147 1.00 95.81 71 VAL A CA 1
ATOM 549 C C . VAL A 1 71 ? 4.255 4.328 4.916 1.00 95.81 71 VAL A C 1
ATOM 551 O O . VAL A 1 71 ? 3.814 3.434 4.199 1.00 95.81 71 VAL A O 1
ATOM 554 N N . ASP A 1 72 ? 5.419 4.239 5.546 1.00 95.06 72 ASP A N 1
ATOM 555 C CA . ASP A 1 72 ? 6.273 3.055 5.561 1.00 95.06 72 ASP A CA 1
ATOM 556 C C . ASP A 1 72 ? 5.960 2.254 6.829 1.00 95.06 72 ASP A C 1
ATOM 558 O O . ASP A 1 72 ? 6.385 2.633 7.923 1.00 95.06 72 ASP A O 1
ATOM 562 N N . LEU A 1 73 ? 5.192 1.169 6.694 1.00 93.81 73 LEU A N 1
ATOM 563 C CA . LEU A 1 73 ? 4.703 0.393 7.837 1.00 93.81 73 LEU A CA 1
ATOM 564 C C . LEU A 1 73 ? 5.836 -0.295 8.611 1.00 93.81 73 LEU A C 1
ATOM 566 O O . LEU A 1 73 ? 5.675 -0.585 9.795 1.00 93.81 73 LEU A O 1
ATOM 570 N N . ALA A 1 74 ? 7.010 -0.483 7.996 1.00 89.50 74 ALA A N 1
ATOM 571 C CA . ALA A 1 74 ? 8.194 -0.975 8.697 1.00 89.50 74 ALA A CA 1
ATOM 572 C C . ALA A 1 74 ? 8.748 0.041 9.712 1.00 89.50 74 ALA A C 1
ATOM 574 O O . ALA A 1 74 ? 9.479 -0.335 10.627 1.00 89.50 74 ALA A O 1
ATOM 575 N N . LYS A 1 75 ? 8.422 1.330 9.551 1.00 89.31 75 LYS A N 1
ATOM 576 C CA . LYS A 1 75 ? 8.849 2.415 10.448 1.00 89.31 75 LYS A CA 1
ATOM 577 C C . LYS A 1 75 ? 7.811 2.763 11.508 1.00 89.31 75 LYS A C 1
ATOM 579 O O . LYS A 1 75 ? 8.134 3.489 12.446 1.00 89.31 75 LYS A O 1
ATOM 584 N N . GLY A 1 76 ? 6.590 2.255 11.374 1.00 84.62 76 GLY A N 1
ATOM 585 C CA . GLY A 1 76 ? 5.521 2.423 12.349 1.00 84.62 76 GLY A CA 1
ATOM 586 C C . GLY A 1 76 ? 4.166 2.726 11.717 1.00 84.62 76 GLY A C 1
ATOM 587 O O . GLY A 1 76 ? 4.046 2.969 10.519 1.00 84.62 76 GLY A O 1
ATOM 588 N N . LEU A 1 77 ? 3.139 2.729 12.566 1.00 81.88 77 LEU A N 1
ATOM 589 C CA . LEU A 1 77 ? 1.730 2.818 12.171 1.00 81.88 77 LEU A CA 1
ATOM 590 C C . LEU A 1 77 ? 1.137 4.235 12.291 1.00 81.88 77 LEU A C 1
ATOM 592 O O . LEU A 1 77 ? -0.066 4.387 12.447 1.00 81.88 77 LEU A O 1
ATOM 596 N N . ASN A 1 78 ? 1.960 5.286 12.281 1.00 86.06 78 ASN A N 1
ATOM 597 C CA . ASN A 1 78 ? 1.452 6.647 12.462 1.00 86.06 78 ASN A CA 1
ATOM 598 C C . ASN A 1 78 ? 0.740 7.134 11.189 1.00 86.06 78 ASN A C 1
ATOM 600 O O . ASN A 1 78 ? 1.386 7.616 10.255 1.00 86.06 78 ASN A O 1
ATOM 604 N N . LEU A 1 79 ? -0.585 6.980 11.153 1.00 90.12 79 LEU A N 1
ATOM 605 C CA . LEU A 1 79 ? -1.416 7.443 10.052 1.00 90.12 79 LEU A CA 1
ATOM 606 C C . LEU A 1 79 ? -1.825 8.912 10.251 1.00 90.12 79 LEU A C 1
ATOM 608 O O . LEU A 1 79 ? -2.279 9.289 11.332 1.00 90.12 79 LEU A O 1
ATOM 612 N N . PRO A 1 80 ? -1.749 9.754 9.207 1.00 90.00 80 PRO A N 1
ATOM 613 C CA . PRO A 1 80 ? -2.307 11.099 9.267 1.00 90.00 80 PRO A CA 1
ATOM 614 C C . PRO A 1 80 ? -3.827 11.039 9.450 1.00 90.00 80 PRO A C 1
ATOM 616 O O . PRO A 1 80 ? -4.481 10.102 8.991 1.00 90.00 80 PRO A O 1
ATOM 619 N N . GLY A 1 81 ? -4.405 12.056 10.094 1.00 86.19 81 GLY A N 1
ATOM 620 C CA . GLY A 1 81 ? -5.830 12.061 10.450 1.00 86.19 81 GLY A CA 1
ATOM 621 C C . GLY A 1 81 ? -6.802 12.184 9.268 1.00 86.19 81 GLY A C 1
ATOM 622 O O . GLY A 1 81 ? -7.974 11.853 9.408 1.00 86.19 81 GLY A O 1
ATOM 623 N N . MET A 1 82 ? -6.348 12.647 8.100 1.00 89.31 82 MET A N 1
ATOM 624 C CA . MET A 1 82 ? -7.183 12.826 6.905 1.00 89.31 82 MET A CA 1
ATOM 625 C C . MET A 1 82 ? -6.372 12.652 5.616 1.00 89.31 82 MET A C 1
ATOM 627 O O . MET A 1 82 ? -5.146 12.615 5.661 1.00 89.31 82 MET A O 1
ATOM 631 N N . GLY A 1 83 ? -7.065 12.548 4.479 1.00 92.44 83 GLY A N 1
ATOM 632 C CA . GLY A 1 83 ? -6.454 12.396 3.154 1.00 92.44 83 GLY A CA 1
ATOM 633 C C . GLY A 1 83 ? -6.292 10.943 2.697 1.00 92.44 83 GLY A C 1
ATOM 634 O O . GLY A 1 83 ? -6.516 10.004 3.463 1.00 92.44 83 GLY A O 1
ATOM 635 N N . ALA A 1 84 ? -5.934 10.778 1.421 1.00 95.50 84 ALA A N 1
ATOM 636 C CA . ALA A 1 84 ? -5.653 9.479 0.815 1.00 95.50 84 ALA A CA 1
ATOM 637 C C . ALA A 1 84 ? -4.320 8.909 1.321 1.00 95.50 84 ALA A C 1
ATOM 639 O O . ALA A 1 84 ? -3.391 9.663 1.623 1.00 95.50 84 ALA A O 1
ATOM 640 N N . LEU A 1 85 ? -4.226 7.583 1.389 1.00 97.50 85 LEU A N 1
ATOM 641 C CA . LEU A 1 85 ? -3.091 6.869 1.970 1.00 97.50 85 LEU A CA 1
ATOM 642 C C . LEU A 1 85 ? -2.410 5.950 0.952 1.00 97.50 85 LEU A C 1
ATOM 644 O O . LEU A 1 85 ? -3.072 5.263 0.175 1.00 97.50 85 LEU A O 1
ATOM 648 N N . VAL A 1 86 ? -1.083 5.876 1.023 1.00 97.31 86 VAL A N 1
ATOM 649 C CA . VAL A 1 86 ? -0.284 4.826 0.384 1.00 97.31 86 VAL A CA 1
ATOM 650 C C . VAL A 1 86 ? 0.543 4.153 1.471 1.00 97.31 86 VAL A C 1
ATOM 652 O O . VAL A 1 86 ? 1.482 4.754 1.991 1.00 97.31 86 VAL A O 1
ATOM 655 N N . LEU A 1 87 ? 0.171 2.928 1.840 1.00 97.06 87 LEU A N 1
ATOM 656 C CA . LEU A 1 87 ? 0.828 2.164 2.899 1.00 97.06 87 LEU A CA 1
ATOM 657 C C . LEU A 1 87 ? 1.726 1.096 2.274 1.00 97.06 87 LEU A C 1
ATOM 659 O O . LEU A 1 87 ? 1.236 0.159 1.641 1.00 97.06 87 LEU A O 1
ATOM 663 N N . ASP A 1 88 ? 3.037 1.239 2.449 1.00 95.62 88 ASP A N 1
ATOM 664 C CA . ASP A 1 88 ? 4.035 0.298 1.942 1.00 95.62 88 ASP A CA 1
ATOM 665 C C . ASP A 1 88 ? 4.510 -0.662 3.038 1.00 95.62 88 ASP A C 1
ATOM 667 O O . ASP A 1 88 ? 4.657 -0.281 4.201 1.00 95.62 88 ASP A O 1
ATOM 671 N N . GLY A 1 89 ? 4.779 -1.907 2.650 1.00 94.12 89 GLY A N 1
ATOM 672 C CA . GLY A 1 89 ? 5.281 -2.942 3.548 1.00 94.12 89 GLY A CA 1
ATOM 673 C C . GLY A 1 89 ? 4.218 -3.534 4.469 1.00 94.12 89 GLY A C 1
ATOM 674 O O . GLY A 1 89 ? 4.488 -3.753 5.645 1.00 94.12 89 GLY A O 1
ATOM 675 N N . LEU A 1 90 ? 3.018 -3.831 3.964 1.00 94.94 90 LEU A N 1
ATOM 676 C CA . LEU A 1 90 ? 1.983 -4.532 4.736 1.00 94.94 90 LEU A CA 1
ATOM 677 C C . LEU A 1 90 ? 2.469 -5.898 5.258 1.00 94.94 90 LEU A C 1
ATOM 679 O O . LEU A 1 90 ? 2.082 -6.317 6.340 1.00 94.94 90 LEU A O 1
ATOM 683 N N . ASP A 1 91 ? 3.392 -6.553 4.550 1.00 93.44 91 ASP A N 1
ATOM 684 C CA . ASP A 1 91 ? 4.088 -7.769 5.001 1.00 93.44 91 ASP A CA 1
ATOM 685 C C . ASP A 1 91 ? 5.005 -7.565 6.224 1.00 93.44 91 ASP A C 1
ATOM 687 O O . ASP A 1 91 ? 5.561 -8.531 6.744 1.00 93.44 91 ASP A O 1
ATOM 691 N N . ARG A 1 92 ? 5.200 -6.321 6.678 1.00 93.69 92 ARG A N 1
ATOM 692 C CA . ARG A 1 92 ? 6.085 -5.964 7.799 1.00 93.69 92 ARG A CA 1
ATOM 693 C C . ARG A 1 92 ? 5.367 -5.814 9.129 1.00 93.69 92 ARG A C 1
ATOM 695 O O . ARG A 1 92 ? 6.043 -5.700 10.148 1.00 93.69 92 ARG A O 1
ATOM 702 N N . ILE A 1 93 ? 4.039 -5.828 9.128 1.00 92.75 93 ILE A N 1
ATOM 703 C CA . ILE A 1 93 ? 3.244 -5.839 10.356 1.00 92.75 93 ILE A CA 1
ATOM 704 C C . ILE A 1 93 ? 2.784 -7.262 10.680 1.00 92.75 93 ILE A C 1
ATOM 706 O O . ILE A 1 93 ? 2.775 -8.143 9.823 1.00 92.75 93 ILE A O 1
ATOM 710 N N . ASP A 1 94 ? 2.381 -7.482 11.927 1.00 90.75 94 ASP A N 1
ATOM 711 C CA . ASP A 1 94 ? 1.688 -8.710 12.311 1.00 90.75 94 ASP A CA 1
ATOM 712 C C . ASP A 1 94 ? 0.267 -8.714 11.717 1.00 90.75 94 ASP A C 1
ATOM 714 O O . ASP A 1 94 ? -0.418 -7.686 11.725 1.00 90.75 94 ASP A O 1
ATOM 718 N N . ALA A 1 95 ? -0.209 -9.871 11.254 1.00 90.56 95 ALA A N 1
ATOM 719 C CA . ALA A 1 95 ? -1.587 -10.051 10.802 1.00 90.56 95 ALA A CA 1
ATOM 720 C C . ALA A 1 95 ? -2.611 -9.658 11.885 1.00 90.56 95 ALA A C 1
ATOM 722 O O . ALA A 1 95 ? -3.691 -9.160 11.567 1.00 90.56 95 ALA A O 1
ATOM 723 N N . ALA A 1 96 ? -2.268 -9.820 13.168 1.00 91.19 96 ALA A N 1
ATOM 724 C CA . ALA A 1 96 ? -3.094 -9.397 14.297 1.00 91.19 96 ALA A CA 1
ATOM 725 C C . ALA A 1 96 ? -3.269 -7.868 14.392 1.00 91.19 96 ALA A C 1
ATOM 727 O O . ALA A 1 96 ? -4.231 -7.403 15.002 1.00 91.19 96 ALA A O 1
ATOM 728 N N . ALA A 1 97 ? -2.379 -7.076 13.783 1.00 91.88 97 ALA A N 1
ATOM 729 C CA . ALA A 1 97 ? -2.492 -5.618 13.733 1.00 91.88 97 ALA A CA 1
ATOM 730 C C . ALA A 1 97 ? -3.403 -5.125 12.595 1.00 91.88 97 ALA A C 1
ATOM 732 O O . ALA A 1 97 ? -3.809 -3.961 12.602 1.00 91.88 97 ALA A O 1
ATOM 733 N N . LEU A 1 98 ? -3.755 -5.994 11.639 1.00 92.62 98 LEU A N 1
ATOM 734 C CA . LEU A 1 98 ? -4.567 -5.636 10.477 1.00 92.62 98 LEU A CA 1
ATOM 735 C C . LEU A 1 98 ? -5.940 -5.043 10.850 1.00 92.62 98 LEU A C 1
ATOM 737 O O . LEU A 1 98 ? -6.270 -4.003 10.286 1.00 92.62 98 LEU A O 1
ATOM 741 N N . PRO A 1 99 ? -6.735 -5.606 11.787 1.00 93.38 99 PRO A N 1
ATOM 742 C CA . PRO A 1 99 ? -8.041 -5.035 12.124 1.00 93.38 99 PRO A CA 1
ATOM 743 C C . PRO A 1 99 ? -7.933 -3.598 12.638 1.00 93.38 99 PRO A C 1
ATOM 745 O O . PRO A 1 99 ? -8.635 -2.717 12.155 1.00 93.38 99 PRO A O 1
ATOM 748 N N . LYS A 1 100 ? -6.976 -3.344 13.538 1.00 92.31 100 LYS A N 1
ATOM 749 C CA . LYS A 1 100 ? -6.716 -2.004 14.071 1.00 92.31 100 LYS A CA 1
ATOM 750 C C . LYS A 1 100 ? -6.269 -1.038 12.972 1.00 92.31 100 LYS A C 1
ATOM 752 O O . LYS A 1 100 ? -6.746 0.089 12.916 1.00 92.31 100 LYS A O 1
ATOM 757 N N . LEU A 1 101 ? -5.379 -1.481 12.080 1.00 93.75 101 LEU A N 1
ATOM 758 C CA . LEU A 1 101 ? -4.953 -0.671 10.940 1.00 93.75 101 LEU A CA 1
ATOM 759 C C . LEU A 1 101 ? -6.149 -0.286 10.055 1.00 93.75 101 LEU A C 1
ATOM 761 O O . LEU A 1 101 ? -6.271 0.866 9.652 1.00 93.75 101 LEU A O 1
ATOM 765 N N . LEU A 1 102 ? -7.037 -1.238 9.762 1.00 93.56 102 LEU A N 1
ATOM 766 C CA . LEU A 1 102 ? -8.230 -1.009 8.946 1.00 93.56 102 LEU A CA 1
ATOM 767 C C . LEU A 1 102 ? -9.221 -0.050 9.619 1.00 93.56 102 LEU A C 1
ATOM 769 O O . LEU A 1 102 ? -9.772 0.814 8.938 1.00 93.56 102 LEU A O 1
ATOM 773 N N . GLU A 1 103 ? -9.404 -0.154 10.937 1.00 93.25 103 GLU A N 1
ATOM 774 C CA . GLU A 1 103 ? -10.194 0.800 11.726 1.00 93.25 103 GLU A CA 1
ATOM 775 C C . GLU A 1 103 ? -9.610 2.215 11.652 1.00 93.25 103 GLU A C 1
ATOM 777 O O . GLU A 1 103 ? -10.343 3.170 11.399 1.00 93.25 103 GLU A O 1
ATOM 782 N N . GLU A 1 104 ? -8.290 2.361 11.809 1.00 93.56 104 GLU A N 1
ATOM 783 C CA . GLU A 1 104 ? -7.628 3.663 11.704 1.00 93.56 104 GLU A CA 1
ATOM 784 C C . GLU A 1 104 ? -7.727 4.238 10.284 1.00 93.56 104 GLU A C 1
ATOM 786 O O . GLU A 1 104 ? -7.925 5.443 10.122 1.00 93.56 104 GLU A O 1
ATOM 791 N N . ILE A 1 105 ? -7.630 3.408 9.238 1.00 94.88 105 ILE A N 1
ATOM 792 C CA . ILE A 1 105 ? -7.858 3.826 7.845 1.00 94.88 105 ILE A CA 1
ATOM 793 C C . ILE A 1 105 ? -9.307 4.308 7.653 1.00 94.88 105 ILE A C 1
ATOM 795 O O . ILE A 1 105 ? -9.523 5.309 6.962 1.00 94.88 105 ILE A O 1
ATOM 799 N N . GLY A 1 106 ? -10.292 3.637 8.254 1.00 93.12 106 GLY A N 1
ATOM 800 C CA . GLY A 1 106 ? -11.713 3.925 8.049 1.00 93.12 106 GLY A CA 1
ATOM 801 C C . GLY A 1 106 ? -12.112 3.744 6.582 1.00 93.12 106 GLY A C 1
ATOM 802 O O . GLY A 1 106 ? -11.599 2.852 5.916 1.00 93.12 106 GLY A O 1
ATOM 803 N N . GLU A 1 107 ? -12.962 4.625 6.052 1.00 92.56 107 GLU A N 1
ATOM 804 C CA . GLU A 1 107 ? -13.459 4.600 4.657 1.00 92.56 107 GLU A CA 1
ATOM 805 C C . GLU A 1 107 ? -12.563 5.360 3.659 1.00 92.56 107 GLU A C 1
ATOM 807 O O . GLU A 1 107 ? -12.927 5.588 2.504 1.00 92.56 107 GLU A O 1
ATOM 812 N N . ARG A 1 108 ? -11.385 5.816 4.096 1.00 94.25 108 ARG A N 1
ATOM 813 C CA . ARG A 1 108 ? -10.518 6.665 3.270 1.00 94.25 108 ARG A CA 1
ATOM 814 C C . ARG A 1 108 ? -9.977 5.905 2.055 1.00 94.25 108 ARG A C 1
ATOM 816 O O . ARG A 1 108 ? -9.751 4.692 2.147 1.00 94.25 108 ARG A O 1
ATOM 823 N N . PRO A 1 109 ? -9.690 6.614 0.945 1.00 95.69 109 PRO A N 1
ATOM 824 C CA . PRO A 1 109 ? -8.962 6.022 -0.160 1.00 95.69 109 PRO A CA 1
ATOM 825 C C . PRO A 1 109 ? -7.588 5.536 0.301 1.00 95.69 109 PRO A C 1
ATOM 827 O O . PRO A 1 109 ? -6.831 6.295 0.916 1.00 95.69 109 PRO A O 1
ATOM 830 N N . VAL A 1 110 ? -7.268 4.279 0.014 1.00 97.12 110 VAL A N 1
ATOM 831 C CA . VAL A 1 110 ? -6.019 3.653 0.443 1.00 97.12 110 VAL A CA 1
ATOM 832 C C . VAL A 1 110 ? -5.485 2.701 -0.613 1.00 97.12 110 VAL A C 1
ATOM 834 O O . VAL A 1 110 ? -6.218 1.894 -1.184 1.00 97.12 110 VAL A O 1
ATOM 837 N N . VAL A 1 111 ? -4.174 2.766 -0.820 1.00 97.25 111 VAL A N 1
ATOM 838 C CA . VAL A 1 111 ? -3.415 1.753 -1.548 1.00 97.25 111 VAL A CA 1
ATOM 839 C C . VAL A 1 111 ? -2.480 1.066 -0.564 1.00 97.25 111 VAL A C 1
ATOM 841 O O . VAL A 1 111 ? -1.584 1.693 -0.004 1.00 97.25 111 VAL A O 1
ATOM 844 N N . LEU A 1 112 ? -2.706 -0.221 -0.346 1.00 96.94 112 LEU A N 1
ATOM 845 C CA . LEU A 1 112 ? -1.883 -1.108 0.463 1.00 96.94 112 LEU A CA 1
ATOM 846 C C . LEU A 1 112 ? -0.911 -1.844 -0.461 1.00 96.94 112 LEU A C 1
ATOM 848 O O . LEU A 1 112 ? -1.318 -2.338 -1.512 1.00 96.94 112 LEU A O 1
ATOM 852 N N . LEU A 1 113 ? 0.355 -1.964 -0.072 1.00 95.62 113 LEU A N 1
ATOM 853 C CA . LEU A 1 113 ? 1.341 -2.763 -0.796 1.00 95.62 113 LEU A CA 1
ATOM 854 C C . LEU A 1 113 ? 1.969 -3.796 0.126 1.00 95.62 113 LEU A C 1
ATOM 856 O O . LEU A 1 113 ? 2.415 -3.463 1.221 1.00 95.62 113 LEU A O 1
ATOM 860 N N . GLY A 1 114 ? 2.038 -5.045 -0.328 1.00 93.75 114 GLY A N 1
ATOM 861 C CA . GLY A 1 114 ? 2.588 -6.130 0.480 1.00 93.75 114 GLY A CA 1
ATOM 862 C C . GLY A 1 114 ? 3.142 -7.286 -0.337 1.00 93.75 114 GLY A C 1
ATOM 863 O O . GLY A 1 114 ? 2.860 -7.431 -1.529 1.00 93.75 114 GLY A O 1
ATOM 864 N N . ASP A 1 115 ? 3.958 -8.113 0.309 1.00 91.19 115 ASP A N 1
ATOM 865 C CA . ASP A 1 115 ? 4.405 -9.379 -0.266 1.00 91.19 115 ASP A CA 1
ATOM 866 C C . ASP A 1 115 ? 3.261 -10.402 -0.348 1.00 91.19 115 ASP A C 1
ATOM 868 O O . ASP A 1 115 ? 2.640 -10.757 0.657 1.00 91.19 115 ASP A O 1
ATOM 872 N N . GLY A 1 116 ? 2.998 -10.901 -1.559 1.00 86.19 116 GLY A N 1
ATOM 873 C CA . GLY A 1 116 ? 1.981 -11.921 -1.809 1.00 86.19 116 GLY A CA 1
ATOM 874 C C . GLY A 1 116 ? 2.225 -13.224 -1.047 1.00 86.19 116 GLY A C 1
ATOM 875 O O . GLY A 1 116 ? 1.259 -13.874 -0.657 1.00 86.19 116 GLY A O 1
ATOM 876 N N . ALA A 1 117 ? 3.480 -13.585 -0.768 1.00 86.38 117 ALA A N 1
ATOM 877 C CA . ALA A 1 117 ? 3.803 -14.786 0.001 1.00 86.38 117 ALA A CA 1
ATOM 878 C C . ALA A 1 117 ? 3.345 -14.694 1.468 1.00 86.38 117 ALA A C 1
ATOM 880 O O . ALA A 1 117 ? 3.074 -15.717 2.094 1.00 86.38 117 ALA A O 1
ATOM 881 N N . VAL A 1 118 ? 3.238 -13.476 2.008 1.00 87.88 118 VAL A N 1
ATOM 882 C CA . VAL A 1 118 ? 2.880 -13.224 3.411 1.00 87.88 118 VAL A CA 1
ATOM 883 C C . VAL A 1 118 ? 1.404 -12.859 3.543 1.00 87.88 118 VAL A C 1
ATOM 885 O O . VAL A 1 118 ? 0.695 -13.406 4.386 1.00 87.88 118 VAL A O 1
ATOM 888 N N . VAL A 1 119 ? 0.927 -11.946 2.695 1.00 89.06 119 VAL A N 1
ATOM 889 C CA . VAL A 1 119 ? -0.362 -11.263 2.887 1.00 89.06 119 VAL A CA 1
ATOM 890 C C . VAL A 1 119 ? -1.531 -11.988 2.208 1.00 89.06 119 VAL A C 1
ATOM 892 O O . VAL A 1 119 ? -2.677 -11.811 2.609 1.00 89.06 119 VAL A O 1
ATOM 895 N N . LYS A 1 120 ? -1.295 -12.856 1.213 1.00 83.94 120 LYS A N 1
ATOM 896 C CA . LYS A 1 120 ? -2.372 -13.491 0.418 1.00 83.94 120 LYS A CA 1
ATOM 897 C C . LYS A 1 120 ? -3.380 -14.306 1.245 1.00 83.94 120 LYS A C 1
ATOM 899 O O . LYS A 1 120 ? -4.510 -14.486 0.804 1.00 83.94 120 LYS A O 1
ATOM 904 N N . GLY A 1 121 ? -2.987 -14.798 2.422 1.00 83.69 121 GLY A N 1
ATOM 905 C CA . GLY A 1 121 ? -3.865 -15.542 3.337 1.00 83.69 121 GLY A CA 1
ATOM 906 C C . GLY A 1 121 ? -4.626 -14.681 4.351 1.00 83.69 121 GLY A C 1
ATOM 907 O O . GLY A 1 121 ? -5.374 -15.224 5.164 1.00 83.69 121 GLY A O 1
ATOM 908 N N . TRP A 1 122 ? -4.414 -13.364 4.362 1.00 90.69 122 TRP A N 1
ATOM 909 C CA . TRP A 1 122 ? -4.997 -12.483 5.369 1.00 90.69 122 TRP A CA 1
ATOM 910 C C . TRP A 1 122 ? -6.472 -12.219 5.072 1.00 90.69 122 TRP A C 1
ATOM 912 O O . TRP A 1 122 ? -6.888 -12.104 3.919 1.00 90.69 122 TRP A O 1
ATOM 922 N N . ARG A 1 123 ? -7.283 -12.114 6.130 1.00 89.62 123 ARG A N 1
ATOM 923 C CA . ARG A 1 123 ? -8.701 -11.773 5.995 1.00 89.62 123 ARG A CA 1
ATOM 924 C C . ARG A 1 123 ? -8.839 -10.273 5.794 1.00 89.62 123 ARG A C 1
ATOM 926 O O . ARG A 1 123 ? -8.651 -9.506 6.733 1.00 89.62 123 ARG A O 1
ATOM 933 N N . LEU A 1 124 ? -9.180 -9.885 4.574 1.00 88.75 124 LEU A N 1
ATOM 934 C CA . LEU A 1 124 ? -9.457 -8.503 4.212 1.00 88.75 124 LEU A CA 1
ATOM 935 C C . LEU A 1 124 ? -10.969 -8.282 4.075 1.00 88.75 124 LEU A C 1
ATOM 937 O O . LEU A 1 124 ? -11.683 -9.198 3.652 1.00 88.75 124 LEU A O 1
ATOM 941 N N . PRO A 1 125 ? -11.461 -7.083 4.420 1.00 89.69 125 PRO A N 1
ATOM 942 C CA . PRO A 1 125 ? -12.812 -6.651 4.092 1.00 89.69 125 PRO A CA 1
ATOM 943 C C . PRO A 1 125 ? -13.098 -6.724 2.583 1.00 89.69 125 PRO A C 1
ATOM 945 O O . PRO A 1 125 ? -12.206 -6.519 1.760 1.00 89.69 125 PRO A O 1
ATOM 948 N N . SER A 1 126 ? -14.348 -7.013 2.208 1.00 88.00 126 SER A N 1
ATOM 949 C CA . SER A 1 126 ? -14.747 -7.211 0.803 1.00 88.00 126 SER A CA 1
ATOM 950 C C . SER A 1 126 ? -14.708 -5.940 -0.054 1.00 88.00 126 SER A C 1
ATOM 952 O O . SER A 1 126 ? -14.733 -6.026 -1.277 1.00 88.00 126 SER A O 1
ATOM 954 N N . ASP A 1 127 ? -14.683 -4.770 0.577 1.00 90.50 127 ASP A N 1
ATOM 955 C CA . ASP A 1 127 ? -14.543 -3.451 -0.047 1.00 90.50 127 ASP A CA 1
ATOM 956 C C . ASP A 1 127 ? -13.099 -3.132 -0.474 1.00 90.50 127 ASP A C 1
ATOM 958 O O . ASP A 1 127 ? -12.883 -2.153 -1.188 1.00 90.50 127 ASP A O 1
ATOM 962 N N . ILE A 1 128 ? -12.116 -3.956 -0.089 1.00 92.25 128 ILE A N 1
ATOM 963 C CA . ILE A 1 128 ? -10.730 -3.833 -0.549 1.00 92.25 128 ILE A CA 1
ATOM 964 C C . ILE A 1 128 ? -10.520 -4.733 -1.766 1.00 92.25 128 ILE A C 1
ATOM 966 O O . ILE A 1 128 ? -10.496 -5.960 -1.660 1.00 92.25 128 ILE A O 1
ATOM 970 N N . ALA A 1 129 ? -10.314 -4.122 -2.932 1.00 91.44 129 ALA A N 1
ATOM 971 C CA . ALA A 1 129 ? -9.908 -4.851 -4.128 1.00 91.44 129 ALA A CA 1
ATOM 972 C C . ALA A 1 129 ? -8.486 -5.403 -3.946 1.00 91.44 129 ALA A C 1
ATOM 974 O O . ALA A 1 129 ? -7.618 -4.709 -3.423 1.00 91.44 129 ALA A O 1
ATOM 975 N N . VAL A 1 130 ? -8.218 -6.632 -4.393 1.00 90.69 130 VAL A N 1
ATOM 976 C CA . VAL A 1 130 ? -6.896 -7.269 -4.270 1.00 90.69 130 VAL A CA 1
ATOM 977 C C . VAL A 1 130 ? -6.399 -7.674 -5.650 1.00 90.69 130 VAL A C 1
ATOM 979 O O . VAL A 1 130 ? -7.047 -8.460 -6.337 1.00 90.69 130 VAL A O 1
ATOM 982 N N . HIS A 1 131 ? -5.230 -7.168 -6.038 1.00 89.19 131 HIS A N 1
ATOM 983 C CA . HIS A 1 131 ? -4.587 -7.472 -7.315 1.00 89.19 131 HIS A CA 1
ATOM 984 C C . HIS A 1 131 ? -3.094 -7.741 -7.130 1.00 89.19 131 HIS A C 1
ATOM 986 O O . HIS A 1 131 ? -2.469 -7.246 -6.193 1.00 89.19 131 HIS A O 1
ATOM 992 N N . SER A 1 132 ? -2.503 -8.522 -8.033 1.00 85.75 132 SER A N 1
ATOM 993 C CA . SER A 1 132 ? -1.057 -8.761 -8.047 1.00 85.75 132 SER A CA 1
ATOM 994 C C . SER A 1 132 ? -0.367 -7.829 -9.035 1.00 85.75 132 SER A C 1
ATOM 996 O O . SER A 1 132 ? -0.824 -7.696 -10.164 1.00 85.75 132 SER A O 1
ATOM 998 N N . LEU A 1 133 ? 0.739 -7.213 -8.628 1.00 81.38 133 LEU A N 1
ATOM 999 C CA . LEU A 1 133 ? 1.691 -6.567 -9.517 1.00 81.38 133 LEU A CA 1
ATOM 1000 C C . LEU A 1 133 ? 2.376 -7.636 -10.357 1.00 81.38 133 LEU A C 1
ATOM 1002 O O . LEU A 1 133 ? 2.875 -8.630 -9.827 1.00 81.38 133 LEU A O 1
ATOM 1006 N N . MET A 1 134 ? 2.409 -7.411 -11.660 1.00 71.50 134 MET A N 1
ATOM 1007 C CA . MET A 1 134 ? 3.203 -8.226 -12.561 1.00 71.50 134 MET A CA 1
ATOM 1008 C C . MET A 1 134 ? 4.652 -7.726 -12.501 1.00 71.50 134 MET A C 1
ATOM 1010 O O . MET A 1 134 ? 4.865 -6.508 -12.493 1.00 71.50 134 MET A O 1
ATOM 1014 N N . PRO A 1 135 ? 5.650 -8.622 -12.422 1.00 60.12 135 PRO A N 1
ATOM 1015 C CA . PRO A 1 135 ? 7.039 -8.213 -12.567 1.00 60.12 135 PRO A CA 1
ATOM 1016 C C . PRO A 1 135 ? 7.225 -7.524 -13.924 1.00 60.12 135 PRO A C 1
ATOM 1018 O O . PRO A 1 135 ? 6.650 -7.961 -14.920 1.00 60.12 135 PRO A O 1
ATOM 1021 N N . LEU A 1 136 ? 8.016 -6.447 -13.940 1.00 53.59 136 LEU A N 1
ATOM 1022 C CA . LEU A 1 136 ? 8.472 -5.841 -15.190 1.00 53.59 136 LEU A CA 1
ATOM 1023 C C . LEU A 1 136 ? 9.276 -6.881 -15.965 1.00 53.59 136 LEU A C 1
ATOM 1025 O O . LEU A 1 136 ? 10.122 -7.567 -15.373 1.00 53.59 136 LEU A O 1
ATOM 1029 N N . ASP A 1 137 ? 9.044 -6.979 -17.268 1.00 60.56 137 ASP A N 1
ATOM 1030 C CA . ASP A 1 137 ? 9.934 -7.765 -18.111 1.00 60.56 137 ASP A CA 1
ATOM 1031 C C . ASP A 1 137 ? 11.311 -7.080 -18.257 1.00 60.56 137 ASP A C 1
ATOM 1033 O O . ASP A 1 137 ? 11.555 -5.962 -17.783 1.00 60.56 137 ASP A O 1
ATOM 1037 N N . ALA A 1 138 ? 12.268 -7.787 -18.861 1.00 54.03 138 ALA A N 1
ATOM 1038 C CA . ALA A 1 138 ? 13.642 -7.302 -18.971 1.00 54.03 138 ALA A CA 1
ATOM 1039 C C . ALA A 1 138 ? 13.760 -5.999 -19.783 1.00 54.03 138 ALA A C 1
ATOM 1041 O O . ALA A 1 138 ? 14.634 -5.186 -19.474 1.00 54.03 138 ALA A O 1
ATOM 1042 N N . ALA A 1 139 ? 12.894 -5.796 -20.781 1.00 57.44 139 ALA A N 1
ATOM 1043 C CA . ALA A 1 139 ? 12.890 -4.599 -21.615 1.00 57.44 139 ALA A CA 1
ATOM 1044 C C . ALA A 1 139 ? 12.280 -3.420 -20.848 1.00 57.44 139 ALA A C 1
ATOM 1046 O O . ALA A 1 139 ? 12.920 -2.381 -20.719 1.00 57.44 139 ALA A O 1
ATOM 1047 N N . GLU A 1 140 ? 11.126 -3.624 -20.208 1.00 58.47 140 GLU A N 1
ATOM 1048 C CA . GLU A 1 140 ? 10.470 -2.602 -19.383 1.00 58.47 140 GLU A CA 1
ATOM 1049 C C . GLU A 1 140 ? 11.361 -2.142 -18.217 1.00 58.47 140 GLU A C 1
ATOM 1051 O O . GLU A 1 140 ? 11.394 -0.963 -17.855 1.00 58.47 140 GLU A O 1
ATOM 1056 N N . ARG A 1 141 ? 12.127 -3.065 -17.620 1.00 54.28 141 ARG A N 1
ATOM 1057 C CA . ARG A 1 141 ? 13.108 -2.731 -16.582 1.00 54.28 141 ARG A CA 1
ATOM 1058 C C . ARG A 1 141 ? 14.293 -1.941 -17.141 1.00 54.28 141 ARG A C 1
ATOM 1060 O O . ARG A 1 141 ? 14.792 -1.060 -16.442 1.00 54.28 141 ARG A O 1
ATOM 1067 N N . ALA A 1 142 ? 14.776 -2.273 -18.338 1.00 56.12 142 ALA A N 1
ATOM 1068 C CA . ALA A 1 142 ? 15.877 -1.554 -18.977 1.00 56.12 142 ALA A CA 1
ATOM 1069 C C . ALA A 1 142 ? 15.472 -0.112 -19.314 1.00 56.12 142 ALA A C 1
ATOM 1071 O O . ALA A 1 142 ? 16.206 0.814 -18.967 1.00 56.12 142 ALA A O 1
ATOM 1072 N N . ASP A 1 143 ? 14.274 0.070 -19.871 1.00 60.84 143 ASP A N 1
ATOM 1073 C CA . ASP A 1 143 ? 13.705 1.384 -20.173 1.00 60.84 143 ASP A CA 1
ATOM 1074 C C . ASP A 1 143 ? 13.534 2.218 -18.898 1.00 60.84 143 ASP A C 1
ATOM 1076 O O . ASP A 1 143 ? 13.962 3.369 -18.845 1.00 60.84 143 ASP A O 1
ATOM 1080 N N . PHE A 1 144 ? 13.024 1.617 -17.816 1.00 57.62 144 PHE A N 1
ATOM 1081 C CA . PHE A 1 144 ? 12.923 2.294 -16.520 1.00 57.62 144 PHE A CA 1
ATOM 1082 C C . PHE A 1 144 ? 14.284 2.752 -15.975 1.00 57.62 144 PHE A C 1
ATOM 1084 O O . PHE A 1 144 ? 14.408 3.872 -15.481 1.00 57.62 144 PHE A O 1
ATOM 1091 N N . LEU A 1 145 ? 15.306 1.891 -16.022 1.00 57.03 145 LEU A N 1
ATOM 1092 C CA . LEU A 1 145 ? 16.641 2.238 -15.525 1.00 57.03 145 LEU A CA 1
ATOM 1093 C C . LEU A 1 145 ? 17.268 3.374 -16.341 1.00 57.03 145 LEU A C 1
ATOM 1095 O O . LEU A 1 145 ? 17.937 4.231 -15.760 1.00 57.03 145 LEU A O 1
ATOM 1099 N N . ALA A 1 146 ? 17.026 3.388 -17.654 1.00 63.75 146 ALA A N 1
ATOM 1100 C CA . ALA A 1 146 ? 17.468 4.448 -18.548 1.00 63.75 146 ALA A CA 1
ATOM 1101 C C . ALA A 1 146 ? 16.742 5.774 -18.265 1.00 63.75 146 ALA A C 1
ATOM 1103 O O . ALA A 1 146 ? 17.403 6.794 -18.088 1.00 63.75 146 ALA A O 1
ATOM 1104 N N . GLU A 1 147 ? 15.409 5.762 -18.152 1.00 63.25 147 GLU A N 1
ATOM 1105 C CA . GLU A 1 147 ? 14.603 6.953 -17.838 1.00 63.25 147 GLU A CA 1
ATOM 1106 C C . GLU A 1 147 ? 14.916 7.542 -16.458 1.00 63.25 147 GLU A C 1
ATOM 1108 O O . GLU A 1 147 ? 14.865 8.755 -16.269 1.00 63.25 147 GLU A O 1
ATOM 1113 N N . ALA A 1 148 ? 15.226 6.692 -15.478 1.00 52.47 148 ALA A N 1
ATOM 1114 C CA . ALA A 1 148 ? 15.504 7.117 -14.112 1.00 52.47 148 ALA A CA 1
ATOM 1115 C C . ALA A 1 148 ? 16.965 7.555 -13.885 1.00 52.47 148 ALA A C 1
ATOM 1117 O O . ALA A 1 148 ? 17.314 7.889 -12.752 1.00 52.47 148 ALA A O 1
ATOM 1118 N N . GLU A 1 149 ? 17.819 7.511 -14.916 1.00 61.78 149 GLU A N 1
ATOM 1119 C CA . GLU A 1 149 ? 19.272 7.744 -14.824 1.00 61.78 149 GLU A CA 1
ATOM 1120 C C . GLU A 1 149 ? 19.955 6.885 -13.735 1.00 61.78 149 GLU A C 1
ATOM 1122 O O . GLU A 1 149 ? 20.956 7.268 -13.123 1.00 61.78 149 GLU A O 1
ATOM 1127 N N . ILE A 1 150 ? 19.421 5.686 -13.473 1.00 54.75 150 ILE A N 1
ATOM 1128 C CA . ILE A 1 150 ? 19.949 4.773 -12.455 1.00 54.75 150 ILE A CA 1
ATOM 1129 C C . ILE A 1 150 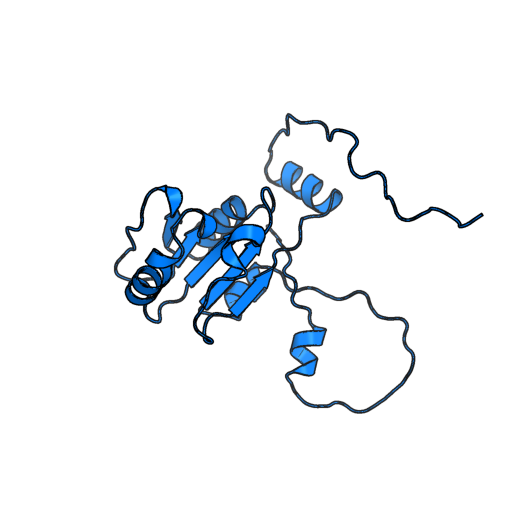? 20.988 3.861 -13.110 1.00 54.75 150 ILE A C 1
ATOM 1131 O O . ILE A 1 150 ? 20.651 2.882 -13.778 1.00 54.75 150 ILE A O 1
ATOM 1135 N N . ALA A 1 151 ? 22.269 4.124 -12.849 1.00 48.94 151 ALA A N 1
ATOM 1136 C CA . ALA A 1 151 ? 23.347 3.200 -13.193 1.00 48.94 151 ALA A CA 1
ATOM 1137 C C . ALA A 1 151 ? 23.224 1.916 -12.348 1.00 48.94 151 ALA A C 1
ATOM 1139 O O . ALA A 1 151 ? 23.551 1.895 -11.160 1.00 48.94 151 ALA A O 1
ATOM 1140 N N . SER A 1 152 ? 22.701 0.836 -12.932 1.00 45.12 152 SER A N 1
ATOM 1141 C CA . SER A 1 152 ? 22.560 -0.447 -12.233 1.00 45.12 152 SER A CA 1
ATOM 1142 C C . SER A 1 152 ? 23.938 -1.099 -12.005 1.00 45.12 152 SER A C 1
ATOM 1144 O O . SER A 1 152 ? 24.640 -1.322 -12.989 1.00 45.12 152 SER A O 1
ATOM 1146 N N . PRO A 1 153 ? 24.346 -1.467 -10.769 1.00 39.34 153 PRO A N 1
ATOM 1147 C CA . PRO A 1 153 ? 25.636 -2.126 -10.533 1.00 39.34 153 PRO A CA 1
ATOM 1148 C C . PRO A 1 153 ? 25.592 -3.660 -10.629 1.00 39.34 153 PRO A C 1
ATOM 1150 O O . PRO A 1 153 ? 26.623 -4.304 -10.461 1.00 39.34 153 PRO A O 1
ATOM 1153 N N . ALA A 1 154 ? 24.429 -4.279 -10.846 1.00 39.53 154 ALA A N 1
ATOM 1154 C CA . ALA A 1 154 ? 24.299 -5.734 -10.785 1.00 39.53 154 ALA A CA 1
ATOM 1155 C C . ALA A 1 154 ? 23.992 -6.316 -12.167 1.00 39.53 154 ALA A C 1
ATOM 1157 O O . ALA A 1 154 ? 22.871 -6.201 -12.667 1.00 39.53 154 ALA A O 1
ATOM 1158 N N . ALA A 1 155 ? 24.999 -6.965 -12.755 1.00 39.34 155 ALA A N 1
ATOM 1159 C CA . ALA A 1 155 ? 24.797 -7.913 -13.839 1.00 39.34 155 ALA A CA 1
ATOM 1160 C C . ALA A 1 155 ? 23.802 -8.989 -13.379 1.00 39.34 155 ALA A C 1
ATOM 1162 O O . ALA A 1 155 ? 23.912 -9.521 -12.271 1.00 39.34 155 ALA A O 1
ATOM 1163 N N . LEU A 1 156 ? 22.819 -9.277 -14.229 1.00 43.97 156 LEU A N 1
ATOM 1164 C CA . LEU A 1 156 ? 21.953 -10.438 -14.089 1.00 43.97 156 LEU A CA 1
ATOM 1165 C C . LEU A 1 156 ? 22.860 -11.673 -14.041 1.00 43.97 156 LEU A C 1
ATOM 1167 O O . LEU A 1 156 ? 23.519 -11.990 -15.025 1.00 43.97 156 LEU A O 1
ATOM 1171 N N . GLY A 1 157 ? 22.934 -12.338 -12.890 1.00 38.97 157 GLY A N 1
ATOM 1172 C CA . GLY A 1 157 ? 23.410 -13.713 -12.864 1.00 38.97 157 GLY A CA 1
ATOM 1173 C C . GLY A 1 157 ? 22.452 -14.566 -13.690 1.00 38.97 157 GLY A C 1
ATOM 1174 O O . GLY A 1 157 ? 21.238 -14.361 -13.616 1.00 38.97 157 GLY A O 1
ATOM 1175 N N . ASP A 1 158 ? 23.005 -15.485 -14.480 1.00 41.00 158 ASP A N 1
ATOM 1176 C CA . ASP A 1 158 ? 22.293 -16.456 -15.312 1.00 41.00 158 ASP A CA 1
ATOM 1177 C C . ASP A 1 158 ? 21.265 -17.257 -14.494 1.00 41.00 158 ASP A C 1
ATOM 1179 O O . ASP A 1 158 ? 21.553 -18.326 -13.961 1.00 41.00 158 ASP A O 1
ATOM 1183 N N . ALA A 1 159 ? 20.047 -16.742 -14.352 1.00 43.12 159 ALA A N 1
ATOM 1184 C CA . ALA A 1 159 ? 18.970 -17.438 -13.658 1.00 43.12 159 ALA A CA 1
ATOM 1185 C C . ALA A 1 159 ? 17.604 -17.059 -14.237 1.00 43.12 159 ALA A C 1
ATOM 1187 O O . ALA A 1 159 ? 16.721 -16.571 -13.543 1.00 43.12 159 ALA A O 1
ATOM 1188 N N . ALA A 1 160 ? 17.440 -17.307 -15.534 1.00 35.22 160 ALA A N 1
ATOM 1189 C CA . ALA A 1 160 ? 16.149 -17.629 -16.142 1.00 35.22 160 ALA A CA 1
ATOM 1190 C C . ALA A 1 160 ? 16.384 -18.429 -17.433 1.00 35.22 160 ALA A C 1
ATOM 1192 O O . ALA A 1 160 ? 15.877 -18.107 -18.505 1.00 35.22 160 ALA A O 1
ATOM 1193 N N . GLY A 1 161 ? 17.199 -19.486 -17.332 1.00 29.75 161 GLY A N 1
ATOM 1194 C CA . GLY A 1 161 ? 17.178 -20.569 -18.304 1.00 29.75 161 GLY A CA 1
ATOM 1195 C C . GLY A 1 161 ? 15.806 -21.228 -18.232 1.00 29.75 161 GLY A C 1
ATOM 1196 O O . GLY A 1 161 ? 15.503 -21.949 -17.288 1.00 29.75 161 GLY A O 1
ATOM 1197 N N . ASN A 1 162 ? 14.970 -20.892 -19.202 1.00 34.53 162 ASN A N 1
ATOM 1198 C CA . ASN A 1 162 ? 13.648 -21.433 -19.461 1.00 34.53 162 ASN A CA 1
ATOM 1199 C C . ASN A 1 162 ? 13.623 -22.970 -19.295 1.00 34.53 162 ASN A C 1
ATOM 1201 O O . ASN A 1 162 ? 14.006 -23.700 -20.209 1.00 34.53 162 ASN A O 1
ATOM 1205 N N . PHE A 1 163 ? 13.186 -23.484 -18.140 1.00 34.19 163 PHE A N 1
ATOM 1206 C CA . PHE A 1 163 ? 13.005 -24.925 -17.928 1.00 34.19 163 PHE A CA 1
ATOM 1207 C C . PHE A 1 163 ? 11.597 -25.334 -18.367 1.00 34.19 163 PHE A C 1
ATOM 1209 O O . PHE A 1 163 ? 10.754 -25.735 -17.572 1.00 34.19 163 PHE A O 1
ATOM 1216 N N . ALA A 1 164 ? 11.328 -25.176 -19.659 1.00 36.22 164 ALA A N 1
ATOM 1217 C CA . ALA A 1 164 ? 10.101 -25.647 -20.289 1.00 36.22 164 ALA A CA 1
ATOM 1218 C C . ALA A 1 164 ? 10.364 -26.165 -21.709 1.00 36.22 164 ALA A C 1
ATOM 1220 O O . ALA A 1 164 ? 9.579 -25.921 -22.614 1.00 36.22 164 ALA A O 1
ATOM 1221 N N . LEU A 1 165 ? 11.473 -26.883 -21.915 1.00 39.00 165 LEU A N 1
ATOM 1222 C CA . LEU A 1 165 ? 11.703 -27.724 -23.095 1.00 39.00 165 LEU A CA 1
ATOM 1223 C C . LEU A 1 165 ? 12.519 -28.962 -22.690 1.00 39.00 165 LEU A C 1
ATOM 1225 O O . LEU A 1 165 ? 13.714 -29.050 -22.955 1.00 39.00 165 LEU A O 1
ATOM 1229 N N . LEU A 1 166 ? 11.871 -29.934 -22.045 1.00 32.41 166 LEU A N 1
ATOM 1230 C CA . LEU A 1 166 ? 12.351 -31.317 -22.053 1.00 32.41 166 LEU A CA 1
ATOM 1231 C C . LEU A 1 166 ? 11.418 -32.130 -22.960 1.00 32.41 166 LEU A C 1
ATOM 1233 O O . LEU A 1 166 ? 10.259 -32.340 -22.594 1.00 32.41 166 LEU A O 1
ATOM 1237 N N . PRO A 1 167 ? 11.866 -32.569 -24.150 1.00 35.38 167 PRO A N 1
ATOM 1238 C CA . PRO A 1 167 ? 11.137 -33.571 -24.903 1.00 35.38 167 PRO A CA 1
ATOM 1239 C C . PRO A 1 167 ? 11.273 -34.913 -24.180 1.00 35.38 167 PRO A C 1
ATOM 1241 O O . PRO A 1 167 ? 12.378 -35.361 -23.879 1.00 35.38 167 PRO A O 1
ATOM 1244 N N . TRP A 1 168 ? 10.138 -35.551 -23.911 1.00 38.78 168 TRP A N 1
ATOM 1245 C CA . TRP A 1 168 ? 10.075 -36.933 -23.452 1.00 38.78 168 TRP A CA 1
ATOM 1246 C C . TRP A 1 168 ? 10.777 -37.844 -24.465 1.00 38.78 168 TRP A C 1
ATOM 1248 O O . TRP A 1 168 ? 10.372 -37.905 -25.630 1.00 38.78 168 TRP A O 1
ATOM 1258 N N . ARG A 1 169 ? 11.812 -38.554 -24.017 1.00 38.53 169 ARG A N 1
ATOM 1259 C CA . ARG A 1 169 ? 12.293 -39.803 -24.610 1.00 38.53 169 ARG A CA 1
ATOM 1260 C C . ARG A 1 169 ? 12.686 -40.762 -23.504 1.00 38.53 169 ARG A C 1
ATOM 1262 O O . ARG A 1 169 ? 13.336 -40.293 -22.546 1.00 38.53 169 ARG A O 1
#

Organism: NCBI:txid2714858

Radius of gyration: 18.72 Å; chains: 1; bounding box: 49×54×47 Å

pLDDT: mean 72.85, std 20.98, range [29.75, 97.5]

InterPro domains:
  IPR027417 P-loop containing nucleoside triphosphate hydrolase [G3DSA:3.40.50.300] (9-117)
  IPR027417 P-loop containing nucleoside triphosphate hydrolase [SSF52540] (36-118)

Foldseek 3Di:
DWWFWPDFPVNVVVVPDDDDDDDDDDPDPTHTDTPVVVLVVALAEEEAEAVPQCLVVCLVVVCVVVVADEDEPLVHLDDDQDGEYEYEAPVNDDLVCVVVSCVSCDPGRYYHYYHCVRPVPRDDDPSYHYIYTDRDDPVSVVVVCVVVVPDDPDDDDPPCPPPPDDDDD

Sequence (169 aa):
MTLRVNFTHEDKAAKGLRSFREPQAAPEPPVYFTAREAVAMFPRLLLLGERGAGKTVFAKALAAETKAHYVDLAKGLNLPGMGALVLDGLDRIDAAALPKLLEEIGERPVVLLGDGAVVKGWRLPSDIAVHSLMPLDAAERADFLAEAEIASPAALGDAAGNFALLPWR